Protein AF-A0A1B1TSU7-F1 (afdb_monomer)

Structure (mmCIF, N/CA/C/O backbone):
data_AF-A0A1B1TSU7-F1
#
_entry.id   AF-A0A1B1TSU7-F1
#
loop_
_atom_site.group_PDB
_atom_site.id
_atom_site.type_symbol
_atom_site.label_atom_id
_atom_site.label_alt_id
_atom_site.label_comp_id
_atom_site.label_asym_id
_atom_site.label_entity_id
_atom_site.label_seq_id
_atom_site.pdbx_PDB_ins_code
_atom_site.Cartn_x
_atom_site.Cartn_y
_atom_site.Cartn_z
_atom_site.occupancy
_atom_site.B_iso_or_equiv
_atom_site.auth_seq_id
_atom_site.auth_comp_id
_atom_site.auth_asym_id
_atom_site.auth_atom_id
_atom_site.pdbx_PDB_model_num
ATOM 1 N N . MET A 1 1 ? 9.203 17.254 -21.101 1.00 53.75 1 MET A N 1
ATOM 2 C CA . MET A 1 1 ? 9.422 15.960 -20.432 1.00 53.75 1 MET A CA 1
ATOM 3 C C . MET A 1 1 ? 8.745 14.936 -21.312 1.00 53.75 1 MET A C 1
ATOM 5 O O . MET A 1 1 ? 7.588 15.145 -21.646 1.00 53.75 1 MET A O 1
ATOM 9 N N . ASP A 1 2 ? 9.515 13.986 -21.829 1.00 52.16 2 ASP A N 1
ATOM 10 C CA . ASP A 1 2 ? 9.023 12.951 -22.736 1.00 52.16 2 ASP A CA 1
ATOM 11 C C . ASP A 1 2 ? 8.284 11.894 -21.903 1.00 52.16 2 ASP A C 1
ATOM 13 O O . ASP A 1 2 ? 8.865 11.332 -20.977 1.00 52.16 2 ASP A O 1
ATOM 17 N N . ASP A 1 3 ? 7.002 11.665 -22.193 1.00 57.50 3 ASP A N 1
ATOM 18 C CA . ASP A 1 3 ? 6.117 10.723 -21.477 1.00 57.50 3 ASP A CA 1
ATOM 19 C C . ASP A 1 3 ? 6.698 9.293 -21.414 1.00 57.50 3 ASP A C 1
ATOM 21 O O . ASP A 1 3 ? 6.383 8.496 -20.531 1.00 57.50 3 ASP A O 1
ATOM 25 N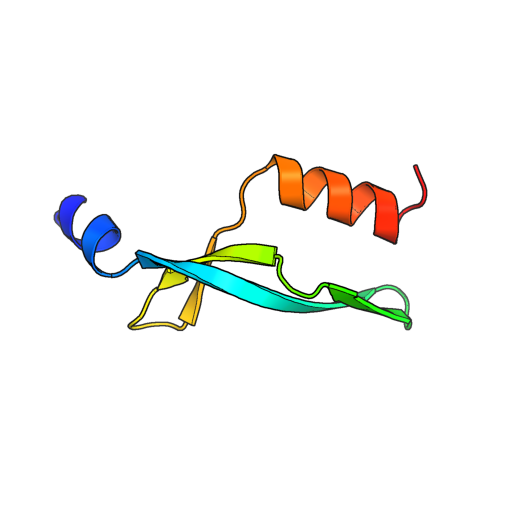 N . THR A 1 4 ? 7.610 8.969 -22.333 1.00 56.50 4 THR A N 1
ATOM 26 C CA . THR A 1 4 ? 8.275 7.668 -22.441 1.00 56.50 4 THR A CA 1
ATOM 27 C C . THR A 1 4 ? 9.193 7.332 -21.259 1.00 56.50 4 THR A C 1
ATOM 29 O O . THR A 1 4 ? 9.469 6.153 -21.027 1.00 56.50 4 THR A O 1
ATOM 32 N N . ASP A 1 5 ? 9.681 8.322 -20.506 1.00 57.66 5 ASP A N 1
ATOM 33 C CA . ASP A 1 5 ? 10.625 8.080 -19.401 1.00 57.66 5 ASP A CA 1
ATOM 34 C C . ASP A 1 5 ? 9.927 7.466 -18.178 1.00 57.66 5 ASP A C 1
ATOM 36 O O . ASP A 1 5 ? 10.437 6.526 -17.567 1.00 57.66 5 ASP A O 1
ATOM 40 N N . PHE A 1 6 ? 8.682 7.881 -17.914 1.00 58.78 6 PHE A N 1
ATOM 41 C CA . PHE A 1 6 ? 7.851 7.314 -16.849 1.00 58.78 6 PHE A CA 1
ATOM 42 C C . PHE A 1 6 ? 7.639 5.806 -17.016 1.00 58.78 6 PHE A C 1
ATOM 44 O O . PHE A 1 6 ? 7.594 5.071 -16.036 1.00 58.78 6 PHE A O 1
ATOM 51 N N . GLN A 1 7 ? 7.541 5.289 -18.241 1.00 59.44 7 GLN A N 1
ATOM 52 C CA . GLN A 1 7 ? 7.342 3.849 -18.424 1.00 59.44 7 GLN A CA 1
ATOM 53 C C . GLN A 1 7 ? 8.590 3.012 -18.125 1.00 59.44 7 GLN A C 1
ATOM 55 O O . GLN A 1 7 ? 8.440 1.836 -17.799 1.00 59.44 7 GLN A O 1
ATOM 60 N N . LYS A 1 8 ? 9.798 3.5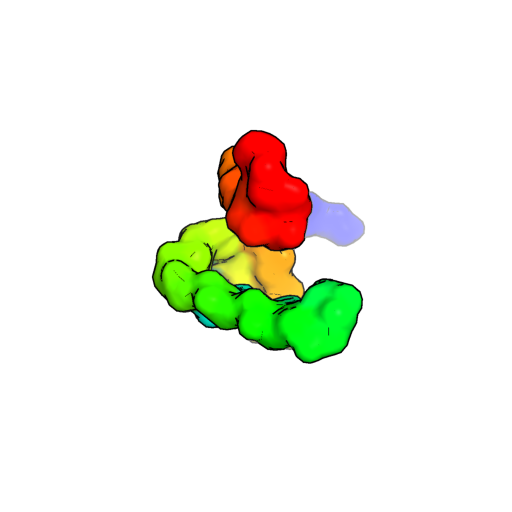83 -18.227 1.00 62.97 8 LYS A N 1
ATOM 61 C CA . LYS A 1 8 ? 11.056 2.854 -17.991 1.00 62.97 8 LYS A CA 1
ATOM 62 C C . LYS A 1 8 ? 11.381 2.716 -16.509 1.00 62.97 8 LYS A C 1
ATOM 64 O O . LYS A 1 8 ? 11.932 1.696 -16.111 1.00 62.97 8 LYS A O 1
ATOM 69 N N . THR A 1 9 ? 11.028 3.717 -15.706 1.00 86.38 9 THR A N 1
ATOM 70 C CA . THR A 1 9 ? 11.356 3.737 -14.274 1.00 86.38 9 THR A CA 1
ATOM 71 C C . THR A 1 9 ? 10.374 2.915 -13.434 1.00 86.38 9 THR A C 1
ATOM 73 O O . THR A 1 9 ? 10.720 2.476 -12.337 1.00 86.38 9 THR A O 1
ATOM 76 N N . PHE A 1 10 ? 9.159 2.665 -13.931 1.00 91.94 10 PHE A N 1
ATOM 77 C CA . PHE A 1 10 ? 8.154 1.8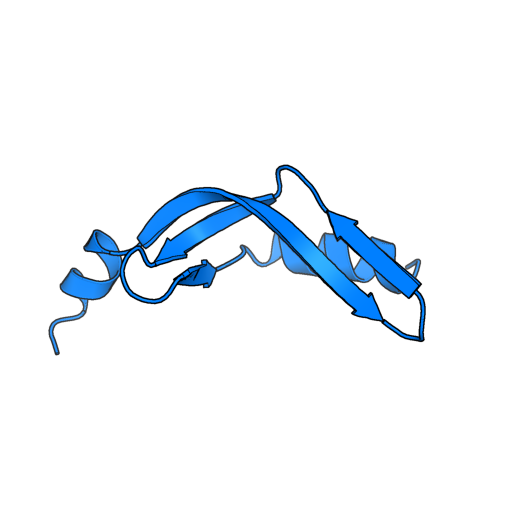73 -13.222 1.00 91.94 10 PHE A CA 1
ATOM 78 C C . PHE A 1 10 ? 8.212 0.389 -13.597 1.00 91.94 10 PHE A C 1
ATOM 80 O O . PHE A 1 10 ? 7.886 0.002 -14.723 1.00 91.94 10 PHE A O 1
ATOM 87 N N . VAL A 1 11 ? 8.543 -0.450 -12.615 1.00 92.12 11 VAL A N 1
ATOM 88 C CA . VAL A 1 11 ? 8.604 -1.912 -12.757 1.00 92.12 11 VAL A CA 1
ATOM 89 C C . VAL A 1 11 ? 7.462 -2.593 -12.018 1.00 92.12 11 VAL A C 1
ATOM 91 O O . VAL A 1 11 ? 7.046 -2.139 -10.953 1.00 92.12 11 VAL A O 1
ATOM 94 N N . ASP A 1 12 ? 6.968 -3.698 -12.566 1.00 93.00 12 ASP A N 1
ATOM 95 C CA . ASP A 1 12 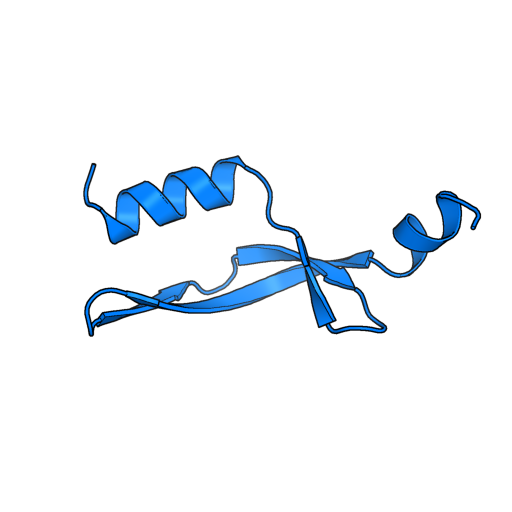? 5.934 -4.497 -11.913 1.00 93.00 12 ASP A CA 1
ATOM 96 C C . ASP A 1 12 ? 6.542 -5.276 -10.737 1.00 93.00 12 ASP A C 1
ATOM 98 O O . ASP A 1 12 ? 7.591 -5.912 -10.867 1.00 93.00 12 ASP A O 1
ATOM 102 N N . ALA A 1 13 ? 5.890 -5.222 -9.576 1.00 92.56 13 ALA A N 1
ATOM 103 C CA . ALA A 1 13 ? 6.341 -5.886 -8.361 1.00 92.56 13 ALA A CA 1
ATOM 104 C C . ALA A 1 13 ? 5.168 -6.254 -7.444 1.00 92.56 13 ALA A C 1
ATOM 106 O O . ALA A 1 13 ? 4.089 -5.664 -7.500 1.00 92.56 13 ALA A O 1
ATOM 107 N N . PHE A 1 14 ? 5.413 -7.210 -6.550 1.00 93.19 14 PHE A N 1
ATOM 108 C CA . PHE A 1 14 ? 4.543 -7.473 -5.410 1.00 93.19 14 PHE A CA 1
ATOM 109 C C . PHE A 1 14 ? 5.065 -6.710 -4.200 1.00 93.19 14 PHE A C 1
ATOM 111 O O . PHE A 1 14 ? 6.237 -6.832 -3.843 1.00 93.19 14 PHE A O 1
ATOM 118 N N . VAL A 1 15 ? 4.201 -5.916 -3.578 1.00 91.88 15 VAL A N 1
ATOM 119 C CA . VAL A 1 15 ? 4.566 -5.045 -2.460 1.00 91.88 15 VAL A CA 1
ATOM 120 C C . VAL A 1 15 ? 3.739 -5.362 -1.224 1.00 91.88 15 VAL A C 1
ATOM 122 O O . VAL A 1 15 ? 2.637 -5.908 -1.310 1.00 91.88 15 VAL A O 1
ATOM 125 N N . THR A 1 16 ? 4.272 -4.973 -0.071 1.00 92.31 16 THR A N 1
ATOM 126 C CA . THR A 1 16 ? 3.499 -4.878 1.165 1.00 92.31 16 THR A CA 1
ATOM 127 C C . THR A 1 16 ? 2.976 -3.455 1.301 1.00 92.31 16 THR A C 1
ATOM 129 O O . THR A 1 16 ? 3.746 -2.492 1.236 1.00 92.31 16 THR A O 1
ATOM 132 N N . TYR A 1 17 ? 1.665 -3.325 1.469 1.00 87.44 17 TYR A N 1
ATOM 133 C CA . TYR A 1 17 ? 0.981 -2.069 1.737 1.00 87.44 17 TYR A CA 1
ATOM 134 C C . TYR A 1 17 ? 0.502 -2.064 3.185 1.00 87.44 17 TYR A C 1
ATOM 136 O O . TYR A 1 17 ? -0.163 -3.000 3.623 1.00 87.44 17 TYR A O 1
ATOM 144 N N . SER A 1 18 ? 0.869 -1.032 3.937 1.00 89.44 18 SER A N 1
ATOM 145 C CA . SER A 1 18 ? 0.518 -0.899 5.347 1.00 89.44 18 SER A CA 1
ATOM 146 C C . SER A 1 18 ? -0.085 0.469 5.597 1.00 89.44 18 SER A C 1
ATOM 148 O O . SER A 1 18 ? 0.571 1.469 5.312 1.00 89.44 18 SER A O 1
ATOM 150 N N . GLU A 1 19 ? -1.281 0.508 6.169 1.00 87.12 19 GLU A N 1
ATOM 151 C CA . GLU A 1 19 ? -1.967 1.752 6.509 1.00 87.12 19 GLU A CA 1
ATOM 152 C C . GLU A 1 19 ? -2.608 1.671 7.881 1.00 87.12 19 GLU A C 1
ATOM 154 O O . GLU A 1 19 ? -3.103 0.623 8.298 1.00 87.12 19 GLU A O 1
ATOM 159 N N . GLU A 1 20 ? -2.646 2.809 8.564 1.00 90.06 20 GLU A N 1
ATOM 160 C CA . GLU A 1 20 ? -3.387 2.963 9.805 1.00 90.06 20 GLU A CA 1
ATOM 161 C C . GLU A 1 20 ? -4.693 3.714 9.542 1.00 90.06 20 GLU A C 1
ATOM 163 O O . GLU A 1 20 ? -4.698 4.860 9.098 1.00 90.06 20 GLU A O 1
ATOM 168 N N . ILE A 1 21 ? -5.821 3.070 9.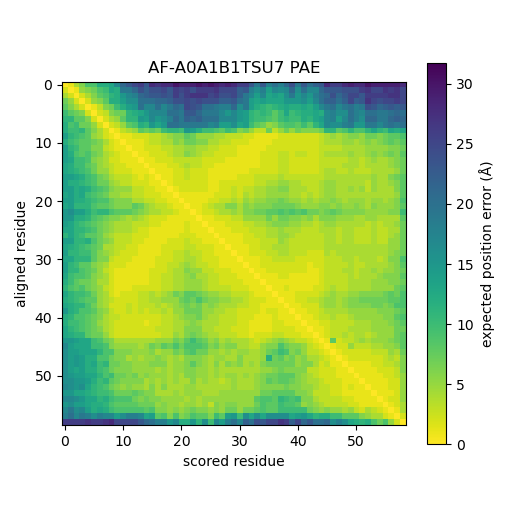839 1.00 87.00 21 ILE A N 1
ATOM 169 C CA . ILE A 1 21 ? -7.156 3.627 9.624 1.00 87.00 21 ILE A CA 1
ATOM 170 C C . ILE A 1 21 ? -7.970 3.431 10.895 1.00 87.00 21 ILE A C 1
ATOM 172 O O . ILE A 1 21 ? -8.159 2.310 11.367 1.00 87.00 21 ILE A O 1
ATOM 176 N N . ALA A 1 22 ? -8.458 4.540 11.458 1.00 87.38 22 ALA A N 1
ATOM 177 C CA . ALA A 1 22 ? -9.235 4.559 12.700 1.00 87.38 22 ALA A CA 1
ATOM 178 C C . ALA A 1 22 ? -8.560 3.795 13.866 1.00 87.38 22 ALA A C 1
ATOM 180 O O . ALA A 1 22 ? -9.226 3.087 14.623 1.00 87.38 22 ALA A O 1
ATOM 181 N N . GLY A 1 23 ? -7.232 3.914 13.992 1.00 90.06 23 GLY A N 1
ATOM 182 C CA . GLY A 1 23 ? -6.443 3.250 15.038 1.00 90.06 23 GLY A CA 1
ATOM 183 C C . GLY A 1 23 ? -6.244 1.743 14.836 1.00 90.06 23 GLY A C 1
ATOM 184 O O . GLY A 1 23 ? -5.776 1.061 15.747 1.00 90.06 23 GLY A O 1
ATOM 185 N N . LYS A 1 24 ? -6.609 1.202 13.667 1.00 88.88 24 LYS A N 1
ATOM 186 C CA . LYS A 1 24 ? -6.301 -0.171 13.250 1.00 88.88 24 LYS A CA 1
ATOM 187 C C . LYS A 1 24 ? -5.258 -0.142 12.143 1.00 88.88 24 LYS A C 1
ATOM 189 O O . LYS A 1 24 ? -5.410 0.601 11.178 1.00 88.88 24 LYS A O 1
ATOM 194 N N . VAL A 1 25 ? -4.235 -0.982 12.264 1.00 90.62 25 VAL A N 1
ATOM 195 C CA . VAL A 1 25 ? -3.223 -1.159 11.219 1.00 90.62 25 VAL A CA 1
ATOM 196 C C . VAL A 1 25 ? -3.650 -2.301 10.305 1.00 90.62 25 VAL A C 1
ATOM 198 O O . VAL A 1 25 ? -3.837 -3.430 10.759 1.00 90.62 25 VAL A O 1
ATOM 201 N N . TYR A 1 26 ? -3.792 -1.999 9.020 1.00 86.81 26 TYR A N 1
ATOM 202 C CA . TYR A 1 26 ? -4.048 -2.960 7.957 1.00 86.81 26 TYR A CA 1
ATOM 203 C C . TYR A 1 26 ? -2.744 -3.213 7.214 1.00 86.81 26 TYR A C 1
ATOM 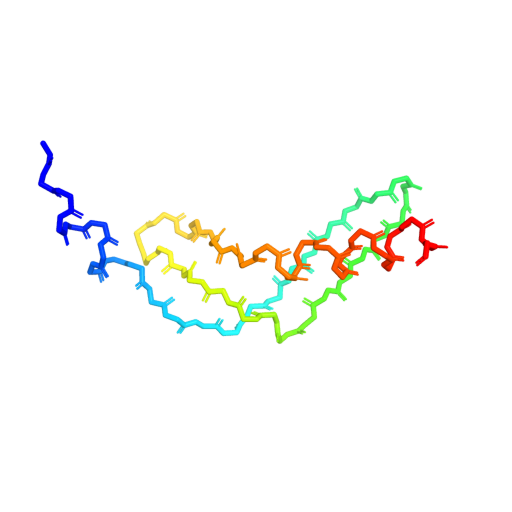205 O O . TYR A 1 26 ? -2.086 -2.270 6.783 1.00 86.81 26 TYR A O 1
ATOM 213 N N . ILE A 1 27 ? -2.370 -4.484 7.074 1.00 89.75 27 ILE A N 1
ATOM 214 C CA . ILE A 1 27 ? -1.183 -4.910 6.332 1.00 89.75 27 ILE A CA 1
ATOM 215 C C . ILE A 1 27 ? -1.654 -5.858 5.237 1.00 89.75 27 ILE A C 1
ATOM 217 O O . ILE A 1 27 ? -2.172 -6.935 5.528 1.00 89.75 27 ILE A O 1
ATOM 221 N N . LEU A 1 28 ? -1.494 -5.442 3.985 1.00 86.50 28 LEU A N 1
ATOM 222 C CA . LEU A 1 28 ? -1.773 -6.254 2.812 1.00 86.50 28 LEU A CA 1
ATOM 223 C C . LEU A 1 28 ? -0.456 -6.659 2.174 1.00 86.50 28 LEU A C 1
ATOM 225 O O . LEU A 1 28 ? 0.338 -5.819 1.751 1.00 86.50 28 LEU A O 1
ATOM 229 N N . GLU A 1 29 ? -0.232 -7.960 2.111 1.00 90.31 29 GLU A N 1
ATOM 230 C CA . GLU A 1 29 ? 0.961 -8.548 1.521 1.00 90.31 29 GLU A CA 1
ATOM 231 C C . GLU A 1 29 ? 0.677 -9.014 0.095 1.00 90.31 29 GLU A C 1
ATOM 233 O O . GLU A 1 29 ? -0.458 -9.340 -0.256 1.00 90.31 29 GLU A O 1
ATOM 238 N N . ASN A 1 30 ? 1.730 -9.094 -0.720 1.00 89.88 30 ASN A N 1
ATOM 239 C CA . ASN A 1 30 ? 1.660 -9.578 -2.099 1.00 89.88 30 ASN A CA 1
ATOM 240 C C . ASN A 1 30 ? 0.678 -8.783 -2.979 1.00 89.88 30 ASN A C 1
ATOM 242 O O . ASN A 1 30 ? 0.008 -9.344 -3.847 1.00 89.88 30 ASN A O 1
ATOM 246 N N . VAL A 1 31 ? 0.602 -7.466 -2.773 1.00 88.56 31 VAL A N 1
ATOM 247 C CA . VAL A 1 31 ? -0.227 -6.579 -3.593 1.00 88.56 31 VAL A CA 1
ATOM 248 C C . VAL A 1 31 ? 0.503 -6.295 -4.909 1.00 88.56 31 VAL A C 1
ATOM 250 O O . VAL A 1 31 ? 1.628 -5.793 -4.863 1.00 88.56 31 VAL A O 1
ATOM 253 N N . PRO A 1 32 ? -0.088 -6.590 -6.081 1.00 91.12 32 PRO A N 1
ATOM 254 C CA . PRO A 1 32 ? 0.513 -6.232 -7.358 1.00 91.12 32 PRO A CA 1
ATOM 255 C C . PRO A 1 32 ? 0.499 -4.708 -7.538 1.00 91.12 32 PRO A C 1
ATOM 257 O O . PRO A 1 32 ? -0.543 -4.062 -7.399 1.00 91.12 32 PRO A O 1
ATOM 260 N N . ALA A 1 33 ? 1.656 -4.133 -7.854 1.00 91.94 33 ALA A N 1
ATOM 261 C CA . ALA A 1 33 ? 1.829 -2.703 -8.076 1.00 91.94 33 ALA A CA 1
ATOM 262 C C . ALA A 1 33 ? 2.919 -2.435 -9.118 1.00 91.94 33 ALA A C 1
ATOM 264 O O . ALA A 1 33 ? 3.796 -3.269 -9.349 1.00 91.94 33 ALA A O 1
ATOM 265 N N . ARG A 1 34 ? 2.906 -1.235 -9.704 1.00 92.56 34 ARG A N 1
ATOM 266 C CA . ARG A 1 34 ? 4.068 -0.704 -10.429 1.00 92.56 34 ARG A CA 1
ATOM 267 C C . ARG A 1 34 ? 4.844 0.213 -9.500 1.00 92.56 34 ARG A C 1
ATOM 269 O O . ARG A 1 34 ? 4.249 1.102 -8.894 1.00 92.56 34 ARG A O 1
ATOM 276 N N . VAL A 1 35 ? 6.150 0.009 -9.383 1.00 92.25 35 VAL A N 1
ATOM 277 C CA . VAL A 1 35 ? 7.012 0.754 -8.461 1.00 92.25 35 VAL A CA 1
ATOM 278 C C . VAL A 1 35 ? 8.024 1.575 -9.244 1.00 92.25 35 VAL A C 1
ATOM 280 O O . VAL A 1 35 ? 8.775 1.025 -10.047 1.00 92.25 35 VAL A O 1
ATOM 283 N N . CYS A 1 36 ? 8.064 2.879 -8.981 1.00 91.50 36 CYS A N 1
ATOM 284 C CA . CYS A 1 36 ? 9.103 3.767 -9.483 1.00 91.50 36 CYS A CA 1
ATOM 285 C C . CYS A 1 36 ? 10.434 3.431 -8.807 1.00 91.50 36 CYS A C 1
ATOM 287 O O . CYS A 1 36 ? 10.566 3.571 -7.590 1.00 91.50 36 CYS A O 1
ATOM 289 N N . GLN A 1 37 ? 11.436 3.021 -9.578 1.00 90.00 37 GLN A N 1
ATOM 290 C CA . GLN A 1 37 ? 12.755 2.680 -9.041 1.00 90.00 37 GLN A CA 1
ATOM 291 C C . GLN A 1 37 ? 13.529 3.888 -8.490 1.00 90.00 37 GLN A C 1
ATOM 293 O O . GLN A 1 37 ? 14.409 3.710 -7.653 1.00 90.00 37 GLN A O 1
ATOM 298 N N . GLU A 1 38 ? 13.200 5.106 -8.924 1.00 88.50 38 GLU A N 1
ATOM 299 C CA . GLU A 1 38 ? 13.882 6.330 -8.486 1.00 88.50 38 GLU A CA 1
ATOM 300 C C . GLU A 1 38 ? 13.276 6.928 -7.213 1.00 88.50 38 GLU A C 1
ATOM 302 O O . GLU A 1 38 ? 14.004 7.391 -6.338 1.00 88.50 38 GLU A O 1
ATOM 307 N N . THR A 1 39 ? 11.944 6.924 -7.100 1.00 89.50 39 THR A N 1
ATOM 308 C CA . THR A 1 39 ? 11.225 7.606 -6.009 1.00 89.50 39 THR A CA 1
ATOM 309 C C . THR A 1 39 ? 10.608 6.646 -4.994 1.00 89.50 39 THR A C 1
ATOM 311 O O . THR A 1 39 ? 10.280 7.059 -3.884 1.00 89.50 39 THR A O 1
ATOM 314 N N . GLY A 1 40 ? 10.425 5.372 -5.355 1.00 88.56 40 GLY A N 1
ATOM 315 C CA . GLY A 1 40 ? 9.691 4.391 -4.553 1.00 88.56 40 GLY A CA 1
ATOM 316 C C . GLY A 1 40 ? 8.167 4.565 -4.581 1.00 88.56 40 GLY A C 1
ATOM 317 O O . GLY A 1 40 ? 7.462 3.890 -3.823 1.00 88.56 40 GLY A O 1
ATOM 318 N N . GLU A 1 41 ? 7.652 5.458 -5.432 1.00 90.50 41 GLU A N 1
ATOM 319 C CA . GLU A 1 41 ? 6.218 5.637 -5.661 1.00 90.50 41 GLU A CA 1
ATOM 320 C C . GLU A 1 41 ? 5.577 4.336 -6.158 1.00 90.50 41 GLU A C 1
ATOM 322 O O . GLU A 1 41 ? 6.164 3.615 -6.967 1.00 90.50 41 GLU A O 1
ATOM 327 N N . LYS A 1 42 ? 4.374 4.030 -5.662 1.00 90.31 42 LYS A N 1
ATOM 328 C CA . LYS A 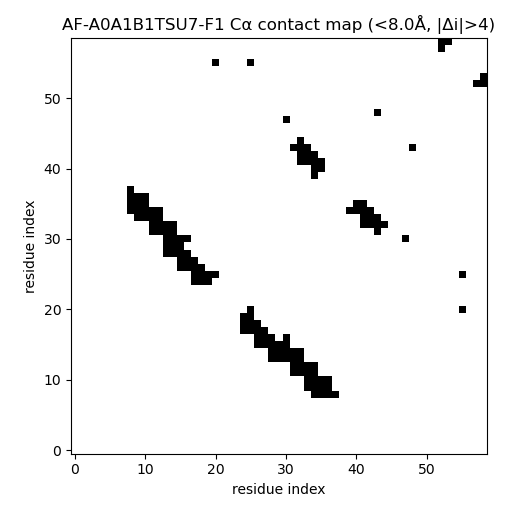1 42 ? 3.655 2.788 -5.957 1.00 90.31 42 LYS A CA 1
ATOM 329 C C . LYS A 1 42 ? 2.320 3.115 -6.607 1.00 90.31 42 LYS A C 1
ATOM 331 O O . LYS A 1 42 ? 1.505 3.819 -6.018 1.00 90.31 42 LYS A O 1
ATOM 336 N N . LEU A 1 43 ? 2.092 2.572 -7.795 1.00 89.69 43 LEU A N 1
ATOM 337 C CA . LEU A 1 43 ? 0.826 2.676 -8.508 1.00 89.69 43 LEU A CA 1
ATOM 338 C C . LEU A 1 43 ? 0.074 1.356 -8.388 1.00 89.69 43 LEU A C 1
ATOM 340 O O . LEU A 1 43 ? 0.573 0.303 -8.795 1.00 89.69 43 LEU A O 1
ATOM 344 N N . PHE A 1 44 ? -1.134 1.436 -7.845 1.00 87.69 44 PHE A N 1
ATOM 345 C CA . PHE A 1 44 ? -2.050 0.312 -7.701 1.00 87.69 44 PHE A CA 1
ATOM 346 C C . PHE A 1 44 ? -3.154 0.406 -8.754 1.00 87.69 44 PHE A C 1
ATOM 348 O O . PHE A 1 44 ? -3.569 1.499 -9.141 1.00 87.69 44 PHE A O 1
ATOM 355 N N . VAL A 1 45 ? -3.637 -0.742 -9.226 1.00 84.12 45 VAL A N 1
ATOM 356 C CA . VAL A 1 45 ? -4.800 -0.788 -10.123 1.00 84.12 45 VAL A CA 1
ATOM 357 C C . VAL A 1 45 ? -6.089 -0.531 -9.340 1.00 84.12 45 VAL A C 1
ATOM 359 O O . VAL A 1 45 ? -6.170 -0.869 -8.162 1.00 84.12 45 VAL A O 1
ATOM 362 N N . LEU A 1 46 ? -7.106 0.035 -10.001 1.00 80.19 46 LEU A N 1
ATOM 363 C CA . LEU A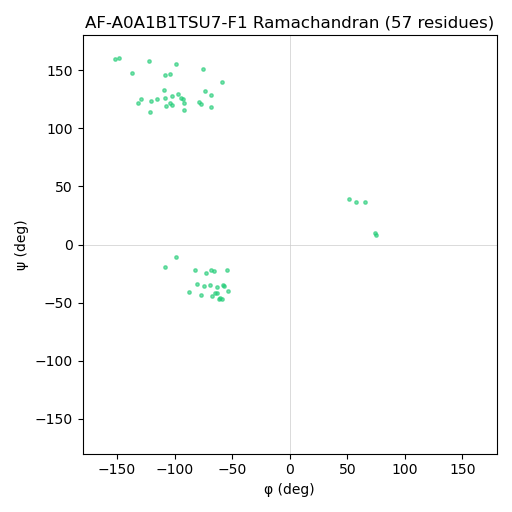 1 46 ? -8.385 0.399 -9.370 1.00 80.19 46 LEU A CA 1
ATOM 364 C C . LEU A 1 46 ? -9.041 -0.777 -8.631 1.00 80.19 46 LEU A C 1
ATOM 366 O O . LEU A 1 46 ? -9.479 -0.605 -7.502 1.00 80.19 46 LEU A O 1
ATOM 370 N N . GLU A 1 47 ? -8.994 -1.986 -9.201 1.00 82.06 47 GLU A N 1
ATOM 371 C CA . GLU A 1 47 ? -9.533 -3.192 -8.549 1.00 82.06 47 GLU A C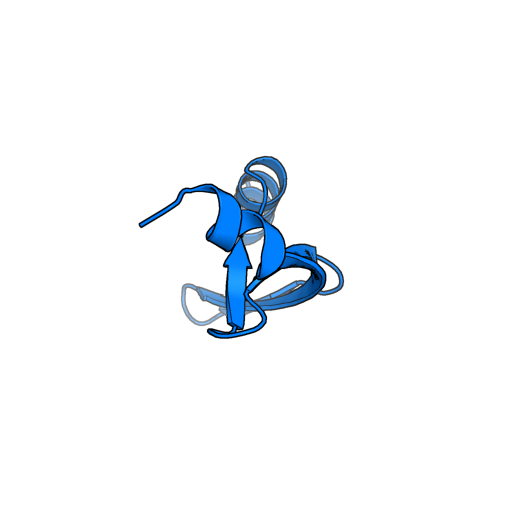A 1
ATOM 372 C C . GLU A 1 47 ? -8.894 -3.456 -7.171 1.00 82.06 47 GLU A C 1
ATOM 374 O O . GLU A 1 47 ? -9.568 -3.901 -6.244 1.00 82.06 47 GLU A O 1
ATOM 379 N N . MET A 1 48 ? -7.597 -3.160 -7.005 1.00 81.75 48 MET A N 1
ATOM 380 C CA . MET A 1 48 ? -6.931 -3.312 -5.709 1.00 81.75 48 MET A CA 1
ATOM 381 C C . MET A 1 48 ? -7.425 -2.281 -4.699 1.00 81.75 48 MET A C 1
ATOM 383 O O . MET A 1 48 ? -7.519 -2.604 -3.517 1.00 81.75 48 MET A O 1
ATOM 387 N N . VAL A 1 49 ? -7.748 -1.069 -5.155 1.00 78.00 49 VAL A N 1
ATOM 388 C CA . VAL A 1 49 ? -8.293 -0.002 -4.308 1.00 78.00 49 VAL A CA 1
ATOM 389 C C . VAL A 1 49 ? -9.693 -0.374 -3.826 1.00 78.00 49 VAL A C 1
ATOM 391 O O . VAL A 1 49 ? -9.956 -0.261 -2.632 1.00 78.00 49 VAL A O 1
ATOM 394 N N . ASP A 1 50 ? -10.549 -0.891 -4.709 1.00 82.62 50 ASP A N 1
ATOM 395 C CA . ASP A 1 50 ? -11.913 -1.307 -4.358 1.00 82.62 50 ASP A CA 1
ATOM 396 C C . ASP A 1 50 ? -11.903 -2.427 -3.304 1.00 82.62 50 ASP A C 1
ATOM 398 O O . ASP A 1 50 ? -12.546 -2.314 -2.261 1.00 82.62 50 ASP A O 1
ATOM 402 N N . ARG A 1 51 ? -11.071 -3.462 -3.491 1.00 81.12 51 ARG A N 1
ATOM 403 C CA . ARG A 1 51 ? -10.923 -4.545 -2.498 1.00 81.12 51 ARG A CA 1
ATOM 404 C C . ARG A 1 51 ? -10.372 -4.060 -1.158 1.00 81.12 51 ARG A C 1
ATOM 406 O O . ARG A 1 51 ? -10.761 -4.556 -0.104 1.00 81.12 51 ARG A O 1
ATOM 413 N N . LEU A 1 52 ? -9.445 -3.103 -1.179 1.00 80.50 52 LEU A N 1
ATOM 414 C CA . LEU A 1 52 ? -8.930 -2.458 0.030 1.00 80.50 52 LEU A CA 1
ATOM 415 C C . LEU A 1 52 ? -10.061 -1.758 0.789 1.00 80.50 52 LEU A C 1
ATOM 417 O O . LEU A 1 52 ? -10.184 -1.922 2.001 1.00 80.50 52 LEU A O 1
ATOM 421 N N . GLN A 1 53 ? -10.901 -1.017 0.068 1.00 80.06 53 GLN A N 1
ATOM 422 C CA . GLN A 1 53 ? -12.056 -0.323 0.626 1.00 80.06 53 GLN A CA 1
ATOM 423 C C . GLN A 1 53 ? -13.083 -1.294 1.222 1.00 80.06 53 GLN A C 1
ATOM 425 O O . GLN A 1 53 ? -13.542 -1.052 2.336 1.00 80.06 53 GLN A O 1
ATOM 430 N N . GLU A 1 54 ? -13.374 -2.418 0.563 1.00 84.50 54 GLU A N 1
ATOM 431 C CA . GLU A 1 54 ? -14.219 -3.492 1.113 1.00 84.50 54 GLU A CA 1
ATOM 432 C C . GLU A 1 54 ? -13.650 -4.048 2.429 1.00 84.50 54 GLU A C 1
ATOM 434 O O . GLU A 1 54 ? -14.364 -4.154 3.423 1.00 84.50 54 GLU A O 1
ATOM 439 N N . ILE A 1 55 ? -12.343 -4.338 2.487 1.00 81.88 55 ILE A N 1
ATOM 440 C CA . ILE A 1 55 ? -11.683 -4.862 3.697 1.00 81.88 55 ILE A CA 1
ATOM 441 C C . ILE A 1 55 ? -11.716 -3.843 4.845 1.00 81.88 55 ILE A C 1
ATOM 443 O O . ILE A 1 55 ? -11.930 -4.209 6.002 1.00 81.88 55 ILE A O 1
ATOM 447 N N . ILE A 1 56 ? -11.476 -2.567 4.538 1.00 78.69 56 ILE A N 1
ATOM 448 C CA . ILE A 1 56 ? -11.367 -1.495 5.533 1.00 78.69 56 ILE A CA 1
ATOM 449 C C . ILE A 1 56 ? -12.747 -1.066 6.047 1.00 78.69 56 ILE A C 1
ATOM 451 O O . ILE A 1 56 ? -12.910 -0.837 7.249 1.00 78.69 56 ILE A O 1
ATOM 455 N N . TRP A 1 57 ? -13.731 -0.924 5.157 1.00 82.44 57 TRP A N 1
ATOM 456 C CA . TRP A 1 57 ? -15.067 -0.414 5.484 1.00 82.44 57 TRP A CA 1
ATOM 457 C C . TRP A 1 57 ? -16.119 -1.504 5.689 1.00 82.44 57 TRP A C 1
ATOM 459 O O . TRP A 1 57 ? -17.190 -1.199 6.213 1.00 82.44 57 TRP A O 1
ATOM 469 N N . GLY A 1 58 ? -15.812 -2.760 5.357 1.00 69.31 58 GLY A N 1
ATOM 470 C CA . GLY A 1 58 ? -16.696 -3.907 5.557 1.00 69.31 58 GLY A CA 1
ATOM 471 C C . GLY A 1 58 ? -17.972 -3.852 4.717 1.00 69.31 58 GLY A C 1
ATOM 472 O O . GLY A 1 58 ? -19.029 -4.211 5.239 1.00 69.31 58 GLY A O 1
ATOM 473 N N . GLN A 1 59 ? -17.892 -3.348 3.480 1.00 56.25 59 GLN A N 1
ATOM 474 C CA . GLN A 1 59 ? -19.015 -3.360 2.530 1.00 56.25 59 GLN A CA 1
ATOM 475 C C . GLN A 1 59 ? -19.062 -4.653 1.724 1.00 56.25 59 GLN A C 1
ATOM 477 O O . GLN A 1 59 ? -17.975 -5.155 1.371 1.00 56.25 59 GLN A O 1
#

Foldseek 3Di:
DDPVVVVVQWDWDWDWDWDADPNDIDIDGRAIWTAGNVPRDTHHDPVSVVVVCCVRVVD

Radius of gyration: 13.72 Å; Cα contacts (8 Å, |Δi|>4): 70; chains: 1; bounding box: 33×26×38 Å

Solvent-accessible surface area (backbone atoms only — not comparable to full-atom values): 3669 Å² total; per-residue (Å²): 134,68,77,70,56,64,63,72,44,39,42,83,44,70,39,76,49,74,48,77,55,97,91,41,78,47,74,45,70,74,40,69,29,35,34,28,75,88,78,67,49,72,50,68,53,68,70,60,52,54,54,49,47,30,71,75,71,68,106

Nearest PDB structures (foldseek):
  3o9x-assembly1_A  TM=7.597E-01  e=7.468E-02  Escherichia coli K-12
  3ga8-assembly1_A  TM=7.237E-01  e=1.294E-01  Escherichia coli K-12
  2kz8-assembly1_A  TM=5.942E-01  e=1.492E+00  Escherichia coli K-12
  8yka-assembly1_2  TM=5.848E-01  e=4.766E+00  Homo sapiens
  8i87-assembly1_A  TM=2.500E-01  e=8.261E+00  Maribacter polysiphoniae

Sequence (59 aa):
MDDTDFQKTFVDAFVTYSEEIAGKVYILENVPARVCQETGEKLFVLEMVDRLQEIIWGQ

pLDDT: mean 82.7, std 11.78, range [52.16, 93.19]

Mean predicted aligned error: 6.66 Å

Secondary structure (DSSP, 8-state):
--THHHHHHEEEEEEEEEEEETTEEEEEEEEEEEEETTT--EE--HHHHHHHHHHHH--